Protein AF-A0A6M0BK36-F1 (afdb_monomer)

Foldseek 3Di:
DDDPDDPPDRFDKDDWDADPVQQWIWIFRPVVTDIDTDGDNRD

Structure (mmCIF, N/CA/C/O backbone):
data_AF-A0A6M0BK36-F1
#
_entry.id   AF-A0A6M0BK36-F1
#
loop_
_atom_site.group_PDB
_atom_site.id
_atom_site.type_symbol
_atom_site.label_atom_id
_atom_site.label_alt_id
_atom_site.label_comp_id
_atom_site.label_asym_id
_atom_site.label_entity_id
_atom_site.label_seq_id
_atom_site.pdbx_PDB_ins_code
_atom_site.Cartn_x
_atom_site.Cartn_y
_atom_site.Cartn_z
_atom_site.occupancy
_atom_site.B_iso_or_equiv
_atom_site.auth_seq_id
_atom_site.auth_comp_id
_atom_site.auth_asym_id
_atom_site.auth_atom_id
_atom_site.pdbx_PDB_model_num
ATOM 1 N N . TYR A 1 1 ? -4.404 -17.704 -9.892 1.00 69.81 1 TYR A N 1
ATOM 2 C CA . TYR A 1 1 ? -5.119 -16.412 -9.881 1.00 69.81 1 TYR A CA 1
ATOM 3 C C . TYR A 1 1 ? -4.125 -15.346 -9.446 1.00 69.81 1 TYR A C 1
ATOM 5 O O . TYR A 1 1 ? -3.438 -15.582 -8.462 1.00 69.81 1 TYR A O 1
ATOM 13 N N . GLN A 1 2 ? -3.961 -14.257 -10.199 1.00 82.62 2 GLN A N 1
ATOM 14 C CA . GLN A 1 2 ? -3.119 -13.131 -9.775 1.00 82.62 2 GLN A CA 1
ATOM 15 C C . GLN A 1 2 ? -4.035 -12.019 -9.265 1.00 82.62 2 GLN A C 1
ATOM 17 O O . GLN A 1 2 ? -4.832 -11.488 -10.033 1.00 82.62 2 GLN A O 1
ATOM 22 N N . LEU A 1 3 ? -3.937 -11.704 -7.973 1.00 85.88 3 LEU A N 1
ATOM 23 C CA . LEU A 1 3 ? -4.678 -10.629 -7.314 1.00 85.88 3 LEU A CA 1
ATOM 24 C C . LEU A 1 3 ? -3.704 -9.524 -6.919 1.00 85.88 3 LEU A C 1
ATOM 26 O O . LEU A 1 3 ? -2.594 -9.834 -6.496 1.00 85.88 3 LEU A O 1
ATOM 30 N N . ALA A 1 4 ? -4.125 -8.263 -7.051 1.00 87.44 4 ALA A N 1
ATOM 31 C CA . ALA A 1 4 ? -3.350 -7.095 -6.625 1.00 87.44 4 ALA A CA 1
ATOM 32 C C . ALA A 1 4 ? -1.888 -7.111 -7.123 1.00 87.44 4 ALA A C 1
ATOM 34 O O . ALA A 1 4 ? -0.963 -6.744 -6.405 1.00 87.44 4 ALA A O 1
ATOM 35 N N . ARG A 1 5 ? -1.661 -7.556 -8.368 1.00 91.50 5 ARG A N 1
ATOM 36 C CA . ARG A 1 5 ? -0.328 -7.520 -8.974 1.00 91.50 5 ARG A CA 1
ATOM 37 C C . ARG A 1 5 ? 0.068 -6.071 -9.252 1.00 91.50 5 ARG A C 1
ATOM 39 O O . ARG A 1 5 ? -0.653 -5.353 -9.941 1.00 91.50 5 ARG A O 1
ATOM 46 N N . ASN A 1 6 ? 1.247 -5.684 -8.780 1.00 93.44 6 ASN A N 1
ATOM 47 C CA . ASN A 1 6 ? 1.881 -4.433 -9.167 1.00 93.44 6 ASN A CA 1
ATOM 48 C C . ASN A 1 6 ? 2.223 -4.448 -10.672 1.00 93.44 6 ASN A C 1
ATOM 50 O O . ASN A 1 6 ? 2.891 -5.363 -11.158 1.00 93.44 6 ASN A O 1
ATOM 54 N N . ALA A 1 7 ? 1.743 -3.447 -11.415 1.00 93.44 7 ALA A N 1
ATOM 55 C CA . ALA A 1 7 ? 1.986 -3.306 -12.852 1.00 93.44 7 ALA A CA 1
ATOM 56 C C . ALA A 1 7 ? 3.275 -2.530 -13.186 1.00 93.44 7 ALA A C 1
ATOM 58 O O . ALA A 1 7 ? 3.711 -2.553 -14.333 1.00 93.44 7 ALA A O 1
ATOM 59 N N . ILE A 1 8 ? 3.871 -1.842 -12.207 1.00 94.56 8 ILE A N 1
ATOM 60 C CA . ILE A 1 8 ? 5.045 -0.981 -12.401 1.00 94.56 8 ILE A CA 1
ATOM 61 C C . ILE A 1 8 ? 6.328 -1.817 -12.423 1.00 94.56 8 ILE A C 1
ATOM 63 O O . ILE A 1 8 ? 7.172 -1.635 -13.296 1.00 94.56 8 ILE A O 1
ATOM 67 N N . ASN A 1 9 ? 6.494 -2.719 -11.454 1.00 94.38 9 ASN A N 1
ATOM 68 C CA . ASN A 1 9 ? 7.697 -3.536 -11.283 1.00 94.38 9 ASN A CA 1
ATOM 69 C C . ASN A 1 9 ? 7.397 -4.796 -10.440 1.00 94.38 9 ASN A C 1
ATOM 71 O O . ASN A 1 9 ? 6.239 -5.157 -10.230 1.00 94.38 9 ASN A O 1
ATOM 75 N N . SER A 1 10 ? 8.446 -5.4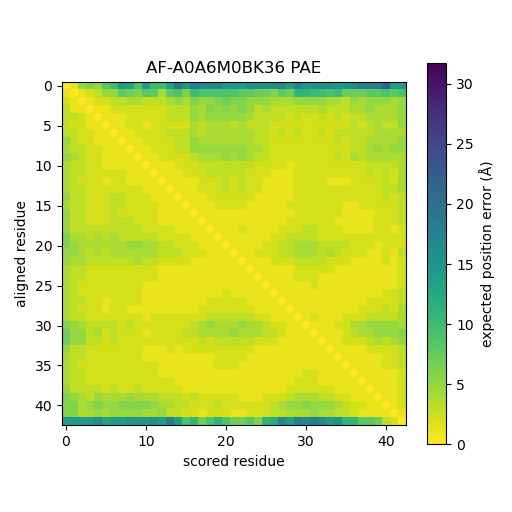83 -9.978 1.00 95.31 10 SER A N 1
ATOM 76 C CA . SER A 1 10 ? 8.355 -6.693 -9.151 1.00 95.31 10 SER A CA 1
ATOM 77 C C . SER A 1 10 ? 8.194 -6.439 -7.648 1.00 95.31 10 SER A C 1
ATOM 79 O O . SER A 1 10 ? 8.117 -7.404 -6.894 1.00 95.31 10 SER A O 1
ATOM 81 N N . SER A 1 11 ? 8.170 -5.182 -7.196 1.00 96.12 11 SER A N 1
ATOM 82 C CA . SER A 1 11 ? 7.953 -4.846 -5.786 1.00 96.12 11 SER A CA 1
ATOM 83 C C . SER A 1 11 ? 6.508 -5.162 -5.386 1.00 96.12 11 SER A C 1
ATOM 85 O O . SER A 1 11 ? 5.576 -4.973 -6.175 1.00 96.12 11 SER A O 1
ATOM 87 N N . GLU A 1 12 ? 6.321 -5.665 -4.171 1.00 94.81 12 GLU A N 1
ATOM 88 C CA . GLU A 1 12 ? 5.021 -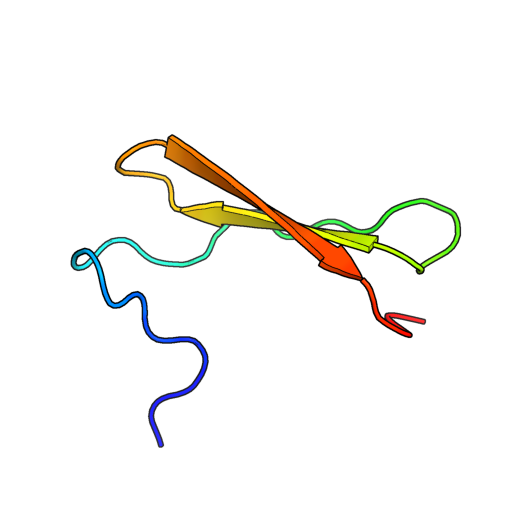6.103 -3.662 1.00 94.81 12 GLU A CA 1
ATOM 89 C C . GLU A 1 12 ? 4.296 -5.014 -2.862 1.00 94.81 12 GLU A C 1
ATOM 91 O O . GLU A 1 12 ? 4.893 -4.029 -2.418 1.00 94.81 12 GLU A O 1
ATOM 96 N N . PHE A 1 13 ? 2.996 -5.222 -2.643 1.00 95.88 13 PHE A N 1
ATOM 97 C CA . PHE A 1 13 ? 2.256 -4.464 -1.642 1.00 95.88 13 PHE A CA 1
ATOM 98 C C . PHE A 1 13 ? 2.693 -4.886 -0.236 1.00 95.88 13 PHE A C 1
ATOM 100 O O . 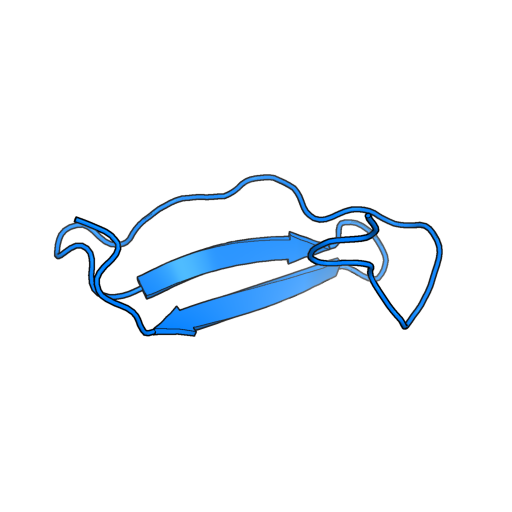PHE A 1 13 ? 2.745 -6.075 0.067 1.00 95.88 13 PHE A O 1
ATOM 107 N N . ALA A 1 14 ? 2.956 -3.920 0.640 1.00 95.56 14 ALA A N 1
ATOM 108 C CA . ALA A 1 14 ? 3.444 -4.162 1.990 1.00 95.56 14 ALA A CA 1
ATOM 109 C C . ALA A 1 14 ? 2.907 -3.137 2.999 1.00 95.56 14 ALA A C 1
ATOM 111 O O . ALA A 1 14 ? 2.586 -1.997 2.655 1.00 95.56 14 ALA A O 1
ATOM 112 N N . GLY A 1 15 ? 2.850 -3.547 4.270 1.00 96.75 15 GLY A N 1
ATOM 113 C CA . GLY A 1 15 ? 2.583 -2.650 5.398 1.00 96.75 15 GLY A CA 1
ATOM 114 C C . GLY A 1 15 ? 1.172 -2.063 5.416 1.00 96.75 15 GLY A C 1
ATOM 115 O O . GLY A 1 15 ? 1.021 -0.859 5.601 1.00 96.75 15 GLY A O 1
ATOM 116 N N . ALA A 1 16 ? 0.151 -2.896 5.196 1.00 97.00 16 ALA A N 1
ATOM 117 C CA . ALA A 1 16 ? -1.231 -2.438 5.235 1.00 97.00 16 ALA A CA 1
ATOM 118 C C . ALA A 1 16 ? -1.656 -2.023 6.656 1.00 97.00 16 ALA A C 1
ATOM 120 O O . ALA A 1 16 ? -1.406 -2.742 7.626 1.00 97.00 16 ALA A O 1
ATOM 121 N N . CYS A 1 17 ? -2.340 -0.887 6.777 1.00 97.50 17 CYS A N 1
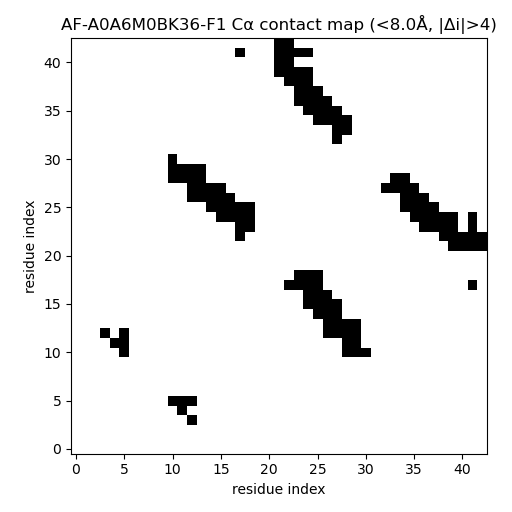ATOM 122 C CA . CYS A 1 17 ? -3.017 -0.470 8.002 1.00 97.50 17 CYS A CA 1
ATOM 123 C C . CYS A 1 17 ? -4.334 0.243 7.679 1.00 97.50 17 CYS A C 1
ATOM 125 O O . CYS A 1 17 ? -4.581 0.650 6.543 1.00 97.50 17 CYS A O 1
ATOM 127 N N . PHE A 1 18 ? -5.194 0.395 8.682 1.00 98.25 18 PHE A N 1
ATOM 128 C CA . PHE A 1 18 ? -6.521 0.974 8.506 1.00 98.25 18 PHE A CA 1
ATOM 129 C C . PHE A 1 18 ? -6.664 2.257 9.313 1.00 98.25 18 PHE A C 1
ATOM 131 O O . PHE A 1 18 ? -6.176 2.369 10.438 1.00 98.25 18 PHE A O 1
ATOM 138 N N . SER A 1 19 ? -7.375 3.230 8.747 1.00 97.88 19 SER A N 1
ATOM 139 C CA . SER A 1 19 ? -7.827 4.395 9.508 1.00 97.88 19 SER A CA 1
ATOM 140 C C . SER A 1 19 ? -8.725 3.958 10.680 1.00 97.88 19 SER A C 1
ATOM 142 O O . SER A 1 19 ? -9.471 2.991 10.519 1.00 97.88 19 SER A O 1
ATOM 144 N N . PRO A 1 20 ? -8.770 4.695 11.807 1.00 97.19 20 PRO A N 1
ATOM 145 C CA . PRO A 1 20 ? -9.569 4.307 12.979 1.00 97.19 20 PRO A CA 1
ATOM 146 C C . PRO A 1 20 ? -11.069 4.110 12.718 1.00 97.19 20 PRO A C 1
ATOM 148 O O . PRO A 1 20 ? -11.740 3.411 13.463 1.00 97.19 20 PRO A O 1
ATOM 151 N N . ASN A 1 21 ? -11.605 4.738 11.667 1.00 96.06 21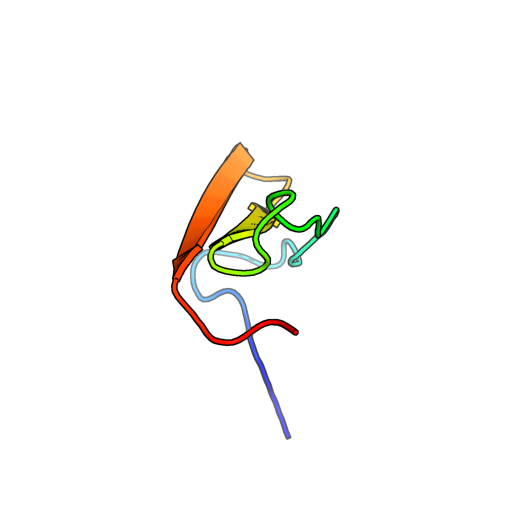 ASN A N 1
ATOM 152 C CA . ASN A 1 21 ? -13.012 4.623 11.274 1.00 96.06 21 ASN A CA 1
ATOM 153 C C . ASN A 1 21 ? -13.261 3.574 10.171 1.00 96.06 21 ASN A C 1
ATOM 155 O O . ASN A 1 21 ? -14.365 3.524 9.638 1.00 96.06 21 ASN A O 1
ATOM 159 N N . GLY A 1 22 ? -12.242 2.799 9.782 1.00 96.62 22 GLY A N 1
ATOM 160 C CA . GLY A 1 22 ? -12.350 1.721 8.795 1.00 96.62 22 GLY A CA 1
ATOM 161 C C . GLY A 1 22 ? -12.636 2.158 7.353 1.00 96.62 22 GLY A C 1
ATOM 162 O O . GLY A 1 22 ? -12.857 1.304 6.503 1.00 96.62 22 GLY A O 1
ATOM 163 N N . ARG A 1 23 ? -12.625 3.465 7.040 1.00 97.75 23 ARG A N 1
ATOM 164 C CA . ARG A 1 23 ? -12.972 3.966 5.694 1.00 97.75 23 ARG A CA 1
ATOM 165 C C . ARG A 1 23 ? -11.812 3.950 4.710 1.00 97.75 23 ARG A C 1
ATOM 167 O O . ARG A 1 23 ? -12.048 3.991 3.507 1.00 97.75 23 ARG A O 1
ATOM 174 N N . ILE A 1 24 ? -10.577 3.938 5.207 1.00 98.31 24 ILE A N 1
ATOM 175 C CA . ILE A 1 24 ? -9.364 3.974 4.387 1.00 98.31 24 ILE A CA 1
ATOM 176 C C . ILE A 1 24 ? -8.426 2.848 4.814 1.00 98.31 24 ILE A C 1
ATOM 178 O O . ILE A 1 24 ? -8.097 2.735 5.998 1.00 98.31 24 ILE A O 1
ATOM 182 N N . MET A 1 25 ? -7.962 2.070 3.838 1.00 98.12 25 MET A N 1
ATOM 183 C CA . MET A 1 25 ? -6.770 1.235 3.951 1.00 98.12 25 MET A CA 1
ATOM 184 C C . MET A 1 25 ? -5.584 1.995 3.356 1.00 98.12 25 MET A C 1
ATOM 186 O O . MET A 1 25 ? -5.659 2.477 2.223 1.00 98.12 25 MET A O 1
ATOM 190 N N . PHE A 1 26 ? -4.494 2.080 4.107 1.00 98.38 26 PHE A N 1
ATOM 191 C CA . PHE A 1 26 ? -3.202 2.539 3.615 1.00 98.38 26 PHE A CA 1
ATOM 192 C C . PHE A 1 26 ? -2.335 1.323 3.316 1.00 98.38 26 PHE A C 1
ATOM 194 O O . PHE A 1 26 ? -2.280 0.408 4.132 1.00 98.38 26 PHE A O 1
ATOM 201 N N . VAL A 1 27 ? -1.672 1.294 2.161 1.00 98.00 27 VAL A N 1
ATOM 202 C CA . VAL A 1 27 ? -0.751 0.213 1.778 1.00 98.00 27 VAL A CA 1
ATOM 203 C C . VAL A 1 27 ? 0.364 0.765 0.895 1.00 98.00 27 VAL A C 1
ATOM 205 O O . VAL A 1 27 ? 0.141 1.708 0.132 1.00 98.00 27 VAL A O 1
ATOM 208 N N . ASN A 1 28 ? 1.560 0.187 0.992 1.00 98.06 28 ASN A N 1
ATOM 209 C CA . ASN A 1 28 ? 2.755 0.694 0.323 1.00 98.06 28 ASN A CA 1
ATOM 210 C C . ASN A 1 28 ? 3.257 -0.249 -0.773 1.00 98.06 28 ASN A C 1
ATOM 212 O O . ASN A 1 28 ? 3.086 -1.458 -0.671 1.00 98.06 28 ASN A O 1
ATOM 216 N N . ILE A 1 29 ? 3.953 0.304 -1.765 1.00 97.75 29 ILE A N 1
ATOM 217 C CA . ILE A 1 29 ? 4.925 -0.398 -2.610 1.00 97.75 29 ILE A CA 1
ATOM 218 C C . ILE A 1 29 ? 6.303 0.157 -2.243 1.00 97.75 29 ILE A C 1
ATOM 220 O O . ILE A 1 29 ? 6.542 1.355 -2.406 1.00 97.75 29 ILE A O 1
ATOM 224 N N . GLN A 1 30 ? 7.193 -0.698 -1.727 1.00 95.19 30 GLN A N 1
ATOM 225 C CA . GLN A 1 30 ? 8.470 -0.275 -1.127 1.00 95.19 30 GLN A CA 1
ATOM 226 C C . GLN A 1 30 ? 9.404 0.402 -2.142 1.00 95.19 30 GLN A C 1
ATOM 228 O O . GLN A 1 30 ? 10.014 1.418 -1.827 1.00 95.19 30 GLN A O 1
ATOM 233 N N . GLU A 1 31 ? 9.440 -0.092 -3.383 1.00 95.00 31 GLU A N 1
ATOM 234 C CA . GLU A 1 31 ? 10.180 0.513 -4.495 1.00 95.00 31 GLU A CA 1
ATOM 235 C C . GLU A 1 31 ? 9.219 0.758 -5.668 1.00 95.00 31 GLU A C 1
ATOM 237 O O . GLU A 1 31 ? 8.675 -0.202 -6.219 1.00 95.00 31 GLU A O 1
ATOM 242 N N . PRO A 1 32 ? 8.965 2.010 -6.086 1.00 95.38 32 PRO A N 1
ATOM 243 C CA . PRO A 1 32 ? 9.747 3.222 -5.819 1.00 95.38 32 PRO A CA 1
ATOM 244 C C . PRO A 1 32 ? 9.288 4.056 -4.601 1.00 95.38 32 PRO A C 1
ATOM 246 O O . PRO A 1 32 ? 9.574 5.248 -4.551 1.00 95.38 32 PRO A O 1
ATOM 249 N N . GLY A 1 33 ? 8.573 3.477 -3.631 1.00 96.50 33 GLY A N 1
ATOM 250 C CA . GLY A 1 33 ? 8.119 4.200 -2.435 1.00 96.50 33 GLY A CA 1
ATOM 251 C C . GLY A 1 33 ? 6.786 4.917 -2.650 1.00 96.50 33 GLY A C 1
ATOM 252 O O . GLY A 1 33 ? 6.692 6.136 -2.526 1.00 96.50 33 GLY A O 1
ATOM 253 N N . ILE A 1 34 ? 5.746 4.155 -2.996 1.00 97.62 34 ILE A N 1
ATOM 254 C CA . ILE A 1 34 ? 4.394 4.676 -3.248 1.00 97.62 34 ILE A CA 1
ATOM 255 C C . ILE A 1 34 ? 3.470 4.243 -2.115 1.00 97.62 34 ILE A C 1
ATOM 257 O O . ILE A 1 34 ? 3.381 3.054 -1.822 1.00 97.62 34 ILE A O 1
ATOM 261 N N . THR A 1 35 ? 2.726 5.184 -1.538 1.00 98.12 35 THR A N 1
ATOM 262 C CA . THR A 1 35 ? 1.643 4.900 -0.587 1.00 98.12 35 THR A CA 1
ATOM 263 C C . THR A 1 35 ? 0.292 5.135 -1.250 1.00 98.12 35 THR A C 1
ATOM 265 O O . THR A 1 35 ? 0.037 6.208 -1.797 1.00 98.12 35 THR A O 1
ATOM 268 N N . PHE A 1 36 ? -0.596 4.147 -1.165 1.00 97.56 36 PHE A N 1
ATOM 269 C CA . PHE A 1 36 ? -1.982 4.248 -1.612 1.00 97.56 36 PHE A CA 1
ATOM 270 C C . PHE A 1 36 ? -2.911 4.471 -0.422 1.00 97.56 36 PHE A C 1
ATOM 272 O O . PHE A 1 36 ? -2.742 3.846 0.621 1.00 97.56 36 PHE A O 1
ATOM 279 N N . ALA A 1 37 ? -3.927 5.311 -0.613 1.00 98.38 37 ALA A N 1
ATOM 280 C CA . ALA A 1 37 ? -5.078 5.423 0.274 1.00 98.38 37 ALA A CA 1
ATOM 281 C C . ALA A 1 37 ? -6.308 4.906 -0.479 1.00 98.38 37 ALA A C 1
ATOM 283 O O . ALA A 1 37 ? -6.756 5.526 -1.445 1.00 98.38 37 ALA A O 1
ATOM 284 N N . ILE A 1 38 ? -6.829 3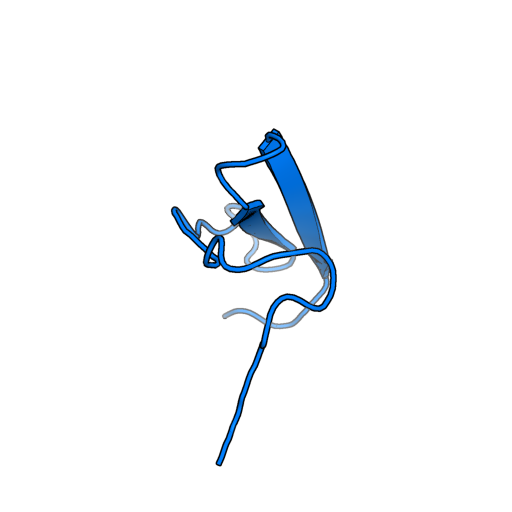.752 -0.067 1.00 97.75 38 ILE A N 1
ATOM 285 C CA . ILE A 1 38 ? -7.934 3.076 -0.751 1.00 97.75 38 ILE A CA 1
ATOM 286 C C . ILE A 1 38 ? -9.188 3.194 0.110 1.00 97.75 38 ILE A C 1
ATOM 288 O O . ILE A 1 38 ? -9.236 2.696 1.236 1.00 97.75 38 ILE A O 1
ATOM 292 N N . VAL A 1 39 ? -10.210 3.859 -0.425 1.00 98.25 39 VAL A N 1
ATOM 293 C CA . VAL A 1 39 ? -11.505 4.018 0.247 1.00 98.25 39 VAL A CA 1
ATOM 294 C C . VAL A 1 39 ? -12.326 2.737 0.101 1.00 98.25 39 VAL A C 1
ATOM 296 O O . VAL A 1 39 ? -12.429 2.193 -0.996 1.00 98.25 39 VAL A O 1
ATOM 299 N N . GLY A 1 40 ? -12.925 2.266 1.193 1.00 96.00 40 GLY A N 1
ATOM 300 C CA . GLY A 1 40 ? -13.768 1.071 1.188 1.00 96.00 40 GLY A CA 1
ATOM 301 C C . GLY A 1 40 ? -14.357 0.737 2.563 1.00 96.00 40 GLY A C 1
ATOM 302 O O . GLY A 1 40 ? -13.992 1.375 3.553 1.00 96.00 40 GLY A O 1
ATOM 303 N N . PRO A 1 41 ? -15.281 -0.237 2.634 1.00 95.56 41 PRO A N 1
ATOM 304 C CA . PRO A 1 41 ? -15.784 -0.783 3.890 1.00 95.56 41 PRO A CA 1
ATOM 305 C C . PRO A 1 41 ? -14.795 -1.832 4.418 1.00 95.56 41 PRO A C 1
ATOM 307 O O . PRO A 1 41 ? -14.958 -3.027 4.193 1.00 95.56 41 PRO A O 1
ATOM 310 N N . TRP A 1 42 ? -13.716 -1.381 5.056 1.00 94.00 42 TRP A N 1
ATOM 311 C CA . TRP A 1 42 ? -12.656 -2.271 5.548 1.00 94.00 42 TRP A CA 1
ATOM 312 C C . TRP A 1 42 ? -12.936 -2.859 6.942 1.00 94.00 42 TRP A C 1
ATOM 314 O O . TRP A 1 42 ? -12.083 -3.552 7.495 1.00 94.00 42 TRP A O 1
ATOM 324 N N . VAL A 1 43 ? -14.119 -2.572 7.492 1.00 76.12 43 VAL A N 1
ATOM 325 C CA . VAL A 1 43 ? -14.681 -3.090 8.749 1.00 76.12 43 VAL A CA 1
ATOM 326 C C . VAL A 1 43 ? -16.067 -3.664 8.509 1.00 76.12 43 VAL A C 1
ATOM 328 O O . VAL A 1 43 ? -16.796 -3.089 7.666 1.00 76.12 43 VAL A O 1
#

Nearest PDB structures (foldseek):
  3s61-assembly2_B  TM=4.614E-01  e=6.215E+00  Pseudomonas aeruginosa
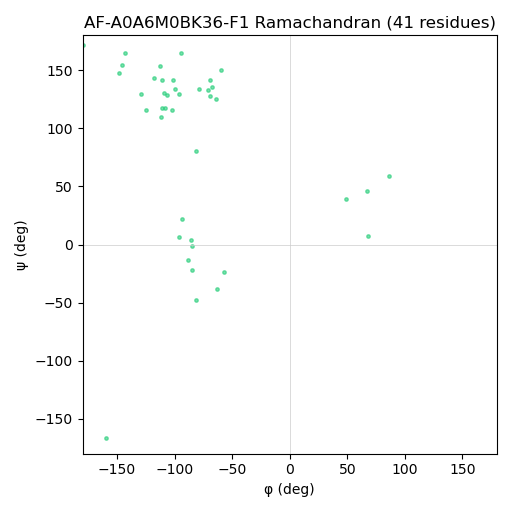  4wqs-assembly2_N  TM=3.698E-01  e=4.854E+00  Thermus thermophilus HB8

Mean predicted aligned error: 2.82 Å

Sequence (43 aa):
YQLARNAINSSEFAGACFSPNGRIMFVNIQEPGITFAIVGPWV

Solvent-accessible surface area (backbone atoms only — not comparable to full-atom values): 2812 Å² total; per-residue (Å²): 136,90,72,90,71,57,87,88,55,92,46,54,81,44,82,72,48,65,44,97,82,28,45,33,40,37,38,27,28,75,65,95,60,47,78,46,79,46,78,48,85,74,107

Radius of gyration: 11.3 Å; Cα contacts (8 Å, |Δi|>4): 69; chains: 1; bounding box: 26×22×26 Å

pLDDT: mean 94.55, std 5.83, range [69.81, 98.38]

Secondary structure (DSSP, 8-state):
---S--SSSSPPEEEEEE-TTSSEEEEEETTTTEEEEEES---

=== Feature glossary ===
Each block in this record encodes a different view of the same protein. In brief:

Predicted aligned error. PAE(i, j) answers: if I align the predicted and true structures on residue i, how far off (in Å) do I expect residue j to be? A block-diagonal PAE matrix with low values on the blocks and high values off-diagonal is the signature of a multi-domain protein with confidently predicted domains but uncertain inter-domain orientation.

Contact-map, Ramachandran, and PAE plots. Plot images: a contact map (which residues are close in 3D, as an N×N binary image), a Ramachandran scatter (backbone torsion angles, revealing secondary-structure composition at a glance), and — for AlphaFold structures — a PAE heatmap (pairwise prediction confidence).

Backbone torsions (φ/ψ). φ (phi) and ψ (psi) are the two rotatable backbone dihedrals per residue: φ is the C(i-1)–N–Cα–C torsion, ψ is the N–Cα–C–N(i+1) torsion, both in degrees on (−180°, 180°]. α-helical residues cluster near (−60°, −45°); β-strand residues near (−120°, +130°). A Ramachandran plot is simply a scatter of (φ, ψ) for every residue.

Foldseek 3Di. A 3Di character summarizes, for each residue, the relative orientation of the Cα frame of its nearest spatial neighbor. Because it encodes fold topology rather than chemistry, 3Di alignments detect remote structural similarity that sequence alignment misses.

Radius of gyration, Cα contacts, bounding box. Three whole-structure scalars: the radius of gyration (RMS distance of Cα from centroid, in Å), the count of Cα–Cα contacts (pairs closer than 8 Å and separated by more than four residues in sequence — i.e. tertiary, not local, contacts), and the bounding-box dimensions. Together they distinguish compact globular folds from extended fibres or disordered chains.

Sequence. Sequence gives the chain of amino acids in standard one-letter code (A=alanine, C=cysteine, …, Y=tyrosine), read N→C. It is the only feature that is directly enco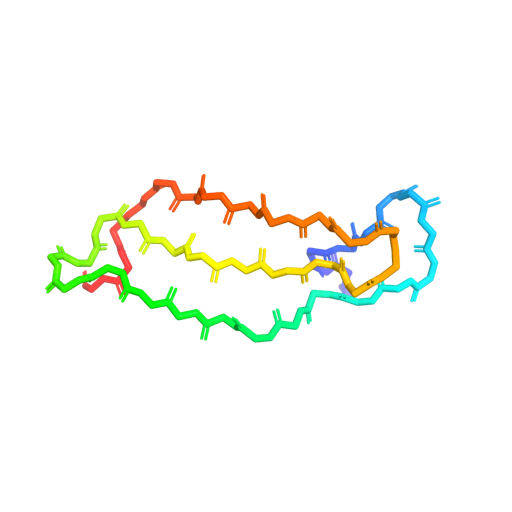ded by the gene; all structural features are derived from the folded form of this sequence.

mmCIF coordinates. Atomic coordinates in PDBx/mmCIF format — the same representation the Protein Data Bank distributes. Each line of the _atom_site loop places one backbone atom in Cartesian space (units: ångströms, origin: arbitrary).

Secondary structure (3-state, P-SEA). Three-state secondary structure (P-SEA) collapses the eight DSSP classes into helix (a), strand (b), and coil (c). P-SEA assigns these from Cα geometry alone — distances and angles — without requiring backbone oxygens, so it works on any Cα trace.

InterPro / GO / CATH / organism. Functional annotations link the protein to curated databases. InterPro entries identify conserved domains and families by matching the sequence against member-database signatures (Pfam, PROSITE, CDD, …). Gene Ontology (GO) terms describe molecular function, biological process, and cellular component in a controlled vocabulary. CATH places the structure in a hierarchical fold classification (Class/Architecture/Topology/Homologous-superfamily). The organism is the source species.

B-factor. B-factor (Debye–Waller factor) reflects atomic displacement in the crystal lattice. It is an experimental observable (units Å²), not a prediction; low values mean the atom is pinned down, high values mean it moves or is heterogeneous across the crystal.

Rendered structure images. Structure images are PyMOL renders from six orthogonal camera directions. Cartoon representation draws helices as coils and strands as arrows; sticks shows the backbone as bonds; surface shows the solvent-excluded envelope. Rainbow coloring maps sequence position to hue (blue→red, N→C); chain coloring assigns a distinct color per polypeptide.

Solvent-accessible surface area. Solvent-accessible surface area (SASA) is the area in Å² traced out by the centre of a 1.4 Å probe sphere (a water molecule) rolled over the protein's van der Waals surface (Shrake–Rupley / Lee–Richards construction). Buried residues have near-zero SASA; fully exposed residues can exceed 200 Å². The total SASA scales roughly with the number of surface residues.

Secondary structure (8-state, DSSP). The SS8 string is DSSP's per-residue secondary-structure call. α-helix (H) means an i→i+4 H-bond ladder; β-strand (E) means the residue participates in a β-sheet; 3₁₀ (G) and π (I) are tighter and wider helices; T/S are turns/bends; '-' is loop.

pLDDT. For AlphaFold models, the B-factor field carries pLDDT — the model's own estimate of local accuracy on a 0–100 scale. Regions with pLDDT<50 should be treated as essentially unmodeled; they often correspond to intrinsically disordered segments.

Nearest PDB structures. Nearest PDB neighbors are the top structural matches found by Foldseek when searching this structure against the entire Protein Data Bank. Each hit reports a TM-score 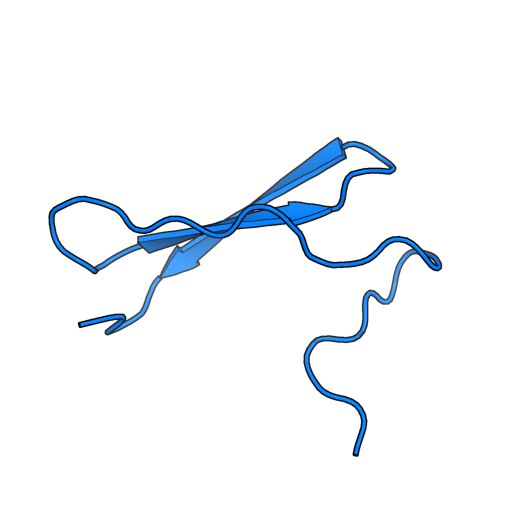(0 to 1; >0.5 almost always implies the same fold) and an E-value. These are *structural* homologs — they may share no detectable sequence similarity.